Protein AF-A0A9D1B4N0-F1 (afdb_monomer)

Foldseek 3Di:
DVVVVVVVVVVVVVVVVPPPDPPDPPPPPPPPPDDPPPDDDDDDPVVVVVDDDDDDDDPDDDPDDDDDDDDDDDDDDDDDDPDDDDPDPPPPPDPPPDDDDDDDDPDPVVVVVVCVVCVVVVDDDDDDDDPDDDPPDDDDDDPDDDPVVVVVVVVVCVVVVNDPDDDDD

pLDDT: mean 75.51, std 19.9, range [32.5, 97.62]

Secondary structure (DSSP, 8-state):
-HHHHHHHHHHHHHHHHHS------------PPPPPTTS-----HHHHTT-----------------PPP-----------------------------------SSHHHHHHHHHHHHHTT---------PPP------PPPP--HHHHHHHHHHHHHTT--------

Mean predicted aligned error: 21.03 Å

Sequence (169 aa):
MRYLIYLLIIANLVFFAWYPRPLERDDDRRALPPLPPNVDTLVLLSERDGQTPAGGTPATVDATAAGAPAPASVAPEPAQQTEPTAPEPAVEARPLGVCQSVGPFREPALADQIGRLLRDAGYQPQRREARAREQTGYWVYLPPMPRRRAREIVADLDAHGMKDYYIGK

Radius of gyration: 33.07 Å; Cα contacts (8 Å, |Δi|>4): 19; chains: 1; bounding box: 57×86×79 Å

Structure (mmCIF, N/CA/C/O backbone):
data_AF-A0A9D1B4N0-F1
#
_entry.id   AF-A0A9D1B4N0-F1
#
loop_
_atom_site.group_PDB
_atom_site.id
_atom_site.type_symbol
_atom_site.label_atom_id
_atom_site.label_alt_id
_atom_site.label_comp_id
_atom_site.label_asym_id
_atom_site.label_entity_id
_atom_site.label_seq_id
_atom_site.pdbx_PDB_ins_code
_atom_site.Cartn_x
_atom_site.Cartn_y
_atom_site.Cartn_z
_atom_site.occupancy
_atom_site.B_iso_or_equiv
_atom_site.auth_seq_id
_atom_site.auth_comp_id
_atom_site.auth_asym_id
_atom_site.auth_atom_id
_atom_site.pdbx_PDB_model_num
ATOM 1 N N . MET A 1 1 ? -19.052 41.304 -4.157 1.00 72.31 1 MET A N 1
ATOM 2 C CA . MET A 1 1 ? -19.254 40.173 -3.218 1.00 72.31 1 MET A CA 1
ATOM 3 C C . MET A 1 1 ? -19.962 38.977 -3.850 1.00 72.31 1 MET A C 1
ATOM 5 O O . MET A 1 1 ? -19.355 37.921 -3.904 1.00 72.31 1 MET A O 1
ATOM 9 N N . ARG A 1 2 ? -21.184 39.114 -4.392 1.00 86.62 2 ARG A N 1
ATOM 10 C CA . ARG A 1 2 ? -21.951 37.982 -4.968 1.00 86.62 2 ARG A CA 1
ATOM 11 C C . ARG A 1 2 ? -21.228 37.245 -6.109 1.00 86.62 2 ARG A C 1
ATOM 13 O O . ARG A 1 2 ? -21.145 36.027 -6.089 1.00 86.62 2 ARG A O 1
ATOM 20 N N . TYR A 1 3 ? -20.627 37.981 -7.046 1.00 95.00 3 TYR A N 1
ATOM 21 C CA . TYR A 1 3 ? -19.877 37.388 -8.166 1.00 95.00 3 TYR A CA 1
ATOM 22 C C . TYR A 1 3 ? -18.609 36.642 -7.740 1.00 95.00 3 TYR A C 1
ATOM 24 O O . TYR A 1 3 ? -18.255 35.645 -8.356 1.00 95.00 3 TYR A O 1
ATOM 32 N N . LEU A 1 4 ? -17.961 37.086 -6.660 1.00 95.81 4 LEU A N 1
ATOM 33 C CA . LEU A 1 4 ? -16.771 36.427 -6.119 1.00 95.81 4 LEU A CA 1
ATOM 34 C C . LEU A 1 4 ? -17.147 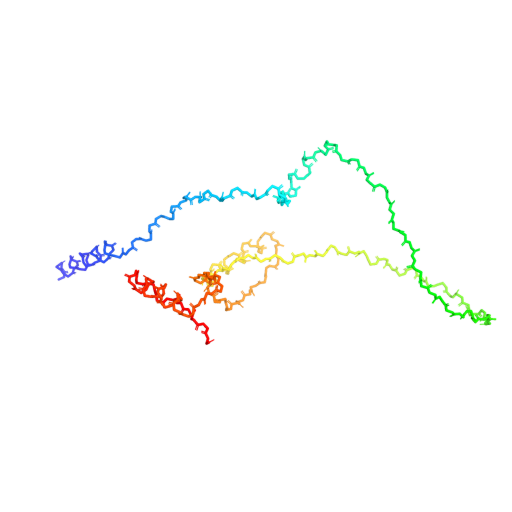35.060 -5.529 1.00 95.81 4 LEU A C 1
ATOM 36 O O . LEU A 1 4 ? -16.461 34.077 -5.776 1.00 95.81 4 LEU A O 1
ATOM 40 N N . ILE A 1 5 ? -18.293 34.983 -4.842 1.00 95.44 5 ILE A N 1
ATOM 41 C CA . ILE A 1 5 ? -18.843 33.724 -4.322 1.00 95.44 5 ILE A CA 1
ATOM 42 C C . ILE A 1 5 ? -19.149 32.753 -5.471 1.00 95.44 5 ILE A C 1
ATOM 44 O O . ILE A 1 5 ? -18.724 31.603 -5.418 1.00 95.44 5 ILE A O 1
ATOM 48 N N . TYR A 1 6 ? -19.822 33.208 -6.534 1.00 96.75 6 TYR A N 1
ATOM 49 C CA . TYR A 1 6 ? -20.119 32.350 -7.689 1.00 96.75 6 TYR A CA 1
ATOM 50 C C . TYR A 1 6 ? -18.858 31.859 -8.403 1.00 96.75 6 TYR A C 1
ATOM 52 O O . TYR A 1 6 ? -18.777 30.682 -8.748 1.00 96.75 6 TYR A O 1
ATOM 60 N N . LEU A 1 7 ? -17.858 32.727 -8.573 1.00 97.12 7 LEU A N 1
ATOM 61 C CA . LEU A 1 7 ? -16.571 32.349 -9.155 1.00 97.12 7 LEU A CA 1
ATOM 62 C C . LEU A 1 7 ? -15.895 31.259 -8.317 1.00 97.12 7 LEU A C 1
ATOM 64 O O . LEU A 1 7 ? -15.437 30.259 -8.864 1.00 97.12 7 LEU A O 1
ATOM 68 N N . LEU A 1 8 ? -15.887 31.415 -6.993 1.00 96.12 8 LEU A N 1
ATOM 69 C CA . LEU A 1 8 ? -15.256 30.465 -6.081 1.00 96.12 8 LEU A CA 1
ATOM 70 C C . LEU A 1 8 ? -15.980 29.108 -6.076 1.00 96.12 8 LEU A C 1
ATOM 72 O O . LEU A 1 8 ? -15.322 28.068 -6.065 1.00 96.12 8 LEU A O 1
ATOM 76 N N . ILE A 1 9 ? -17.314 29.105 -6.166 1.00 96.69 9 ILE A 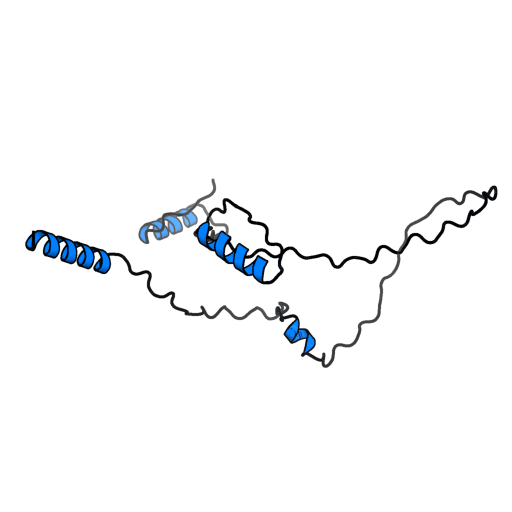N 1
ATOM 77 C CA . ILE A 1 9 ? -18.114 27.879 -6.309 1.00 96.69 9 ILE A CA 1
ATOM 78 C C . ILE A 1 9 ? -17.777 27.165 -7.622 1.00 96.69 9 ILE A C 1
ATOM 80 O O . ILE A 1 9 ? -17.461 25.979 -7.603 1.00 96.69 9 ILE A O 1
ATOM 84 N N . ILE A 1 10 ? -17.792 27.876 -8.754 1.00 97.25 10 ILE A N 1
ATOM 85 C CA . ILE A 1 10 ? -17.499 27.283 -10.068 1.00 97.25 10 ILE A CA 1
ATOM 86 C C . ILE A 1 10 ? -16.072 26.729 -10.104 1.00 97.25 10 ILE A C 1
ATOM 88 O O . ILE A 1 10 ? -15.869 25.607 -10.560 1.00 97.25 10 ILE A O 1
ATOM 92 N N . ALA A 1 11 ? -15.094 27.467 -9.573 1.00 96.62 11 ALA A N 1
ATOM 93 C CA . ALA A 1 11 ? -13.706 27.018 -9.512 1.00 96.62 11 ALA A CA 1
ATOM 94 C C . ALA A 1 11 ? -13.551 25.713 -8.713 1.00 96.62 11 ALA A C 1
ATOM 96 O O . ALA A 1 11 ? -12.847 24.806 -9.152 1.00 96.62 11 ALA A O 1
ATOM 97 N N . ASN A 1 12 ? -14.250 25.581 -7.582 1.00 95.38 12 ASN A N 1
ATOM 98 C CA . ASN A 1 12 ? -14.251 24.341 -6.805 1.00 95.38 12 ASN A CA 1
ATOM 99 C C . ASN A 1 12 ? -14.927 23.195 -7.564 1.00 95.38 12 ASN A C 1
ATOM 101 O O . ASN A 1 12 ? -14.391 22.093 -7.595 1.00 95.38 12 ASN A O 1
ATOM 105 N N . LEU A 1 13 ? -16.066 23.437 -8.216 1.00 95.44 13 LEU A N 1
ATOM 106 C CA . LEU A 1 13 ? -16.758 22.402 -8.991 1.00 95.44 13 LEU A CA 1
ATOM 107 C C . LEU A 1 13 ? -15.907 21.891 -10.155 1.00 95.44 13 LEU A C 1
ATOM 109 O O . LEU A 1 13 ? -15.819 20.684 -10.357 1.00 95.44 13 LEU A O 1
ATOM 113 N N . VAL A 1 14 ? -15.239 22.792 -10.879 1.00 95.69 14 VAL A N 1
ATOM 114 C CA . VAL A 1 14 ? -14.293 22.424 -11.940 1.00 95.69 14 VAL A CA 1
ATOM 115 C C . VAL A 1 14 ? -13.123 21.635 -11.359 1.00 95.69 14 VAL A C 1
ATOM 117 O O . VAL A 1 14 ? -12.768 20.597 -11.910 1.00 95.69 14 VAL A O 1
ATOM 120 N N . PHE A 1 15 ? -12.569 22.067 -10.223 1.00 93.88 15 PHE A N 1
ATOM 121 C CA . PHE A 1 15 ? -11.502 21.338 -9.542 1.00 93.88 15 PHE A CA 1
ATOM 122 C C . PHE A 1 15 ? -11.932 19.914 -9.169 1.00 93.88 15 PHE A C 1
ATOM 124 O O . PHE A 1 15 ? -11.237 18.972 -9.516 1.00 93.88 15 PHE A O 1
ATOM 131 N N . PHE A 1 16 ? -13.094 19.729 -8.540 1.00 89.62 16 PHE A N 1
ATOM 132 C CA . PHE A 1 16 ? -13.599 18.407 -8.149 1.00 89.62 16 PHE A CA 1
ATOM 133 C C . PHE A 1 16 ? -14.049 17.534 -9.329 1.00 89.62 16 PHE A C 1
ATOM 135 O O . PHE A 1 16 ? -14.052 16.310 -9.212 1.00 89.62 16 PHE A O 1
ATOM 142 N N . ALA A 1 17 ? -14.454 18.137 -10.449 1.00 87.75 17 ALA A N 1
ATOM 143 C CA . ALA A 1 17 ? -14.776 17.414 -11.677 1.00 87.75 17 ALA A CA 1
ATOM 144 C C . ALA A 1 17 ? -13.515 16.962 -12.431 1.00 87.75 17 ALA A C 1
ATOM 146 O O . ALA A 1 17 ? -13.525 15.903 -13.051 1.00 87.75 17 ALA A O 1
ATOM 147 N N . TRP A 1 18 ? -12.444 17.760 -12.377 1.00 89.44 18 TRP A N 1
ATOM 148 C CA . TRP A 1 18 ? -11.163 17.472 -13.024 1.00 89.44 18 TRP A CA 1
ATOM 149 C C . TRP A 1 18 ? -10.240 16.604 -12.164 1.00 89.44 18 TRP A C 1
ATOM 151 O O . TRP A 1 18 ? -9.400 15.873 -12.689 1.00 89.44 18 TRP A O 1
ATOM 161 N N . TYR A 1 19 ? -10.361 16.692 -10.839 1.00 88.56 19 TYR A N 1
ATOM 162 C CA . TYR A 1 19 ? -9.571 15.880 -9.930 1.00 88.56 19 TYR A CA 1
ATOM 163 C C . TYR A 1 19 ? -9.945 14.412 -10.144 1.00 88.56 19 TYR A C 1
ATOM 165 O O . TYR A 1 19 ? -11.136 14.088 -10.097 1.00 88.56 19 TYR A O 1
ATOM 173 N N . PRO A 1 20 ? -8.966 13.523 -10.393 1.00 75.62 20 PRO A N 1
ATOM 174 C CA . PRO A 1 20 ? -9.249 12.114 -10.587 1.00 75.62 20 PRO A CA 1
ATOM 175 C C . PRO A 1 20 ? -9.957 11.618 -9.333 1.00 75.62 20 PRO A C 1
ATOM 177 O O . PRO A 1 20 ? -9.367 11.549 -8.253 1.00 75.62 20 PRO A O 1
ATOM 180 N N . ARG A 1 21 ? -11.251 11.311 -9.459 1.00 77.25 21 ARG A N 1
ATOM 181 C CA . ARG A 1 21 ? -11.936 10.577 -8.406 1.00 77.25 21 ARG A CA 1
ATOM 182 C C . ARG A 1 21 ? -11.189 9.255 -8.305 1.00 77.25 21 ARG A C 1
ATOM 184 O O . ARG A 1 21 ? -11.019 8.620 -9.349 1.00 77.25 21 ARG A O 1
ATOM 191 N N . PRO A 1 22 ? -10.680 8.864 -7.126 1.00 66.56 22 PRO A N 1
ATOM 192 C CA . PRO A 1 22 ? -10.220 7.503 -6.955 1.00 66.56 22 PRO A CA 1
ATOM 193 C C . PRO A 1 22 ? -11.432 6.638 -7.279 1.00 66.56 22 PRO A C 1
ATOM 195 O O . PRO A 1 22 ? -12.399 6.628 -6.521 1.00 66.56 22 PRO A O 1
ATOM 198 N N . LEU A 1 23 ? -11.412 6.052 -8.477 1.00 60.12 23 LEU A N 1
ATOM 199 C CA . LEU A 1 23 ? -12.386 5.079 -8.929 1.00 60.12 23 LEU A CA 1
ATOM 200 C C . LEU A 1 23 ? -12.521 4.085 -7.782 1.00 60.12 23 LEU A C 1
ATOM 202 O O . LEU A 1 23 ? -11.491 3.663 -7.233 1.00 60.12 23 LEU A O 1
ATOM 206 N N . GLU A 1 24 ? -13.761 3.799 -7.370 1.00 60.12 24 GLU A N 1
ATOM 207 C CA . GLU A 1 24 ? -14.075 2.621 -6.574 1.00 60.12 24 GLU A CA 1
ATOM 208 C C . GLU A 1 24 ? -13.085 1.522 -6.962 1.00 60.12 24 GLU A C 1
ATOM 210 O O . GLU A 1 24 ? -12.916 1.232 -8.148 1.00 60.12 24 GLU A O 1
ATOM 215 N N . ARG A 1 25 ? -12.344 0.988 -5.979 1.00 59.34 25 ARG A N 1
ATOM 216 C CA . ARG A 1 25 ? -11.557 -0.220 -6.220 1.00 59.34 25 ARG A CA 1
ATOM 217 C C . ARG A 1 25 ? -12.548 -1.198 -6.819 1.00 59.34 25 ARG A C 1
ATOM 219 O O . ARG A 1 25 ? -13.469 -1.592 -6.107 1.00 59.34 25 ARG A O 1
ATOM 226 N N . ASP A 1 26 ? -12.376 -1.536 -8.091 1.00 53.44 26 ASP A N 1
ATOM 227 C CA . ASP A 1 26 ? -13.032 -2.700 -8.643 1.00 53.44 26 ASP A CA 1
ATOM 228 C C . ASP A 1 26 ? -12.633 -3.835 -7.707 1.00 53.44 26 ASP A C 1
ATOM 230 O O . ASP A 1 26 ? -11.487 -4.289 -7.682 1.00 53.44 26 ASP A O 1
ATOM 234 N N . ASP A 1 27 ? -13.596 -4.265 -6.896 1.00 52.03 27 ASP A N 1
ATOM 235 C CA . ASP A 1 27 ? -13.583 -5.512 -6.142 1.00 52.03 27 ASP A CA 1
ATOM 236 C C . ASP A 1 27 ? -13.743 -6.685 -7.129 1.00 52.03 27 ASP A C 1
ATOM 238 O O . ASP A 1 27 ? -14.330 -7.726 -6.828 1.00 52.03 27 ASP A O 1
ATOM 242 N N . ASP A 1 28 ? -13.163 -6.534 -8.323 1.00 51.34 28 ASP A N 1
ATOM 243 C CA . ASP A 1 28 ? -12.619 -7.611 -9.108 1.00 51.34 28 ASP A CA 1
ATOM 244 C C . ASP A 1 28 ? -11.555 -8.249 -8.226 1.00 51.34 28 ASP A C 1
ATOM 246 O O . ASP A 1 28 ? -10.349 -7.995 -8.313 1.00 51.34 28 ASP A O 1
ATOM 250 N N . ARG A 1 29 ? -12.039 -9.114 -7.333 1.00 51.97 29 ARG A N 1
ATOM 251 C CA . ARG A 1 29 ? -11.339 -10.293 -6.866 1.00 51.97 29 ARG A CA 1
ATOM 252 C C . ARG A 1 29 ? -10.774 -10.939 -8.117 1.00 51.97 29 ARG A C 1
ATOM 254 O O . ARG A 1 29 ? -11.437 -11.766 -8.740 1.00 51.97 29 ARG A O 1
ATOM 261 N N . ARG A 1 30 ? -9.572 -10.510 -8.516 1.00 55.72 30 ARG A N 1
ATOM 262 C CA . ARG A 1 30 ? -8.777 -11.151 -9.554 1.00 55.72 30 ARG A CA 1
ATOM 263 C C . ARG A 1 30 ? -8.881 -12.623 -9.242 1.00 55.72 30 ARG A C 1
ATOM 265 O O . ARG A 1 30 ? -8.466 -13.033 -8.157 1.00 55.72 30 ARG A O 1
ATOM 272 N N . ALA A 1 31 ? -9.511 -13.371 -10.140 1.00 61.84 31 ALA A N 1
ATOM 273 C CA . ALA A 1 31 ? -9.559 -14.810 -10.036 1.00 61.84 31 ALA A CA 1
ATOM 274 C C . ALA A 1 31 ? -8.101 -15.255 -9.949 1.00 61.84 31 ALA A C 1
ATOM 276 O O . ALA A 1 31 ? -7.348 -15.143 -10.919 1.00 61.84 31 ALA A O 1
ATOM 277 N N . LEU A 1 32 ? -7.670 -15.609 -8.738 1.00 67.25 32 LEU A N 1
ATOM 278 C CA . LEU A 1 32 ? -6.319 -16.081 -8.530 1.00 67.25 32 LEU A CA 1
ATOM 279 C C . LEU A 1 32 ? -6.183 -17.348 -9.377 1.00 67.25 32 LEU A C 1
ATOM 281 O O . LEU A 1 32 ? -7.122 -18.152 -9.411 1.00 67.25 32 LEU A O 1
ATOM 285 N N . PRO A 1 33 ? -5.063 -17.523 -10.095 1.00 71.25 33 PRO A N 1
ATOM 286 C CA . PRO A 1 33 ? -4.826 -18.767 -10.804 1.00 71.25 33 PRO A CA 1
ATOM 287 C C . PRO A 1 33 ? -4.979 -19.940 -9.820 1.00 71.25 33 PRO A C 1
ATOM 289 O O . PRO A 1 33 ? -4.598 -19.802 -8.652 1.00 71.25 33 PRO A O 1
ATOM 292 N N . PRO A 1 34 ? -5.563 -21.070 -10.256 1.00 73.00 34 PRO A N 1
ATOM 293 C CA . PRO A 1 34 ? -5.764 -22.215 -9.380 1.00 73.00 34 PRO A CA 1
ATOM 294 C C . PRO A 1 34 ? -4.423 -22.661 -8.795 1.00 73.00 34 PRO A C 1
ATOM 296 O O . PRO A 1 34 ? -3.408 -22.692 -9.499 1.00 73.00 34 PRO A O 1
ATOM 299 N N . LEU A 1 35 ? -4.419 -22.979 -7.498 1.00 75.88 35 LEU A N 1
ATOM 300 C CA . LEU A 1 35 ? -3.214 -23.443 -6.822 1.00 75.88 35 LEU A CA 1
ATOM 301 C C . LEU A 1 35 ? -2.730 -24.749 -7.485 1.00 75.88 35 LEU A C 1
ATOM 303 O O . LEU A 1 35 ? -3.554 -25.587 -7.862 1.00 75.88 35 LEU A O 1
ATOM 307 N N . PRO A 1 36 ? -1.409 -24.938 -7.648 1.00 79.19 36 PRO A N 1
ATOM 308 C CA . PRO A 1 36 ? -0.860 -26.185 -8.164 1.00 79.19 36 PRO A CA 1
ATOM 309 C C . PRO A 1 36 ? -1.261 -27.373 -7.267 1.00 79.19 36 PRO A C 1
ATOM 311 O O . PRO A 1 36 ? -1.443 -27.203 -6.066 1.00 79.19 36 PRO A O 1
ATOM 314 N N . PRO A 1 37 ? -1.367 -28.597 -7.807 1.00 75.62 37 PRO A N 1
ATOM 315 C CA . PRO A 1 37 ? -1.976 -29.736 -7.107 1.00 75.62 37 PRO A CA 1
ATOM 316 C C . PRO A 1 37 ? -1.211 -30.246 -5.870 1.00 75.62 37 PRO A C 1
ATOM 318 O O . PRO A 1 37 ? -1.727 -31.102 -5.162 1.00 75.62 37 PRO A O 1
ATOM 321 N N . ASN A 1 38 ? -0.004 -29.738 -5.599 1.00 78.69 38 ASN A N 1
ATOM 322 C CA . ASN A 1 38 ? 0.908 -30.260 -4.573 1.00 78.69 38 ASN A CA 1
ATOM 323 C C . ASN A 1 38 ? 1.253 -29.228 -3.482 1.00 78.69 38 ASN A C 1
ATOM 325 O O . ASN A 1 38 ? 2.356 -29.267 -2.940 1.00 78.69 38 ASN A O 1
ATOM 329 N N . VAL A 1 39 ? 0.373 -28.264 -3.206 1.00 78.94 39 VAL A N 1
ATOM 330 C CA . VAL A 1 39 ? 0.553 -27.328 -2.083 1.00 78.94 39 VAL A CA 1
ATOM 331 C C . VAL A 1 39 ? -0.524 -27.541 -1.031 1.00 78.94 39 VAL A C 1
ATOM 333 O O . VAL A 1 39 ? -1.709 -27.615 -1.354 1.00 78.94 39 VAL A O 1
ATOM 336 N N . ASP A 1 40 ? -0.101 -27.619 0.229 1.00 79.75 40 ASP A N 1
ATOM 337 C CA . ASP A 1 40 ? -1.009 -27.716 1.366 1.00 79.75 40 ASP A CA 1
ATOM 338 C C . ASP A 1 40 ? -1.885 -26.461 1.440 1.00 79.75 40 ASP A C 1
ATOM 340 O O . ASP A 1 40 ? -1.398 -25.326 1.486 1.00 79.75 40 ASP A O 1
ATOM 344 N N . THR A 1 41 ? -3.202 -26.657 1.440 1.00 77.12 41 THR A N 1
ATOM 345 C CA . THR A 1 41 ? -4.156 -25.559 1.582 1.00 77.12 41 THR A CA 1
ATOM 346 C C . THR A 1 41 ? -4.126 -25.030 3.007 1.00 77.12 41 THR A C 1
ATOM 348 O O . THR A 1 41 ? -4.299 -25.781 3.969 1.00 77.12 41 THR A O 1
ATOM 351 N N . LEU A 1 42 ? -3.953 -23.718 3.143 1.00 78.00 42 LEU A N 1
ATOM 352 C CA . LEU A 1 42 ? -4.092 -23.037 4.422 1.00 78.00 42 LEU A CA 1
ATOM 353 C C . LEU A 1 42 ? -5.563 -23.097 4.852 1.00 78.00 42 LEU A C 1
ATOM 355 O O . LEU A 1 42 ? -6.399 -22.390 4.298 1.00 78.00 42 LEU A O 1
ATOM 359 N N . VAL A 1 43 ? -5.860 -23.949 5.829 1.00 82.44 43 VAL A N 1
ATOM 360 C CA . VAL A 1 43 ? -7.158 -24.007 6.513 1.00 82.44 43 VAL A CA 1
ATOM 361 C C . VAL A 1 43 ? -7.108 -23.192 7.796 1.00 82.44 43 VAL A C 1
ATOM 363 O O . VAL A 1 43 ? -6.081 -23.152 8.486 1.00 82.44 43 VAL A O 1
ATOM 366 N N . LEU A 1 44 ? -8.220 -22.542 8.133 1.00 82.69 44 LEU A N 1
ATOM 367 C CA . LEU A 1 44 ? -8.341 -21.840 9.405 1.00 82.69 44 LEU A CA 1
ATOM 368 C C . LEU A 1 44 ? -8.333 -22.850 10.558 1.00 82.69 44 LEU A C 1
ATOM 370 O O . LEU A 1 44 ? -8.778 -23.990 10.421 1.00 82.69 44 LEU A O 1
ATOM 374 N N . LEU A 1 45 ? -7.855 -22.428 11.729 1.00 75.25 45 LEU A N 1
ATOM 375 C CA . LEU A 1 45 ? -7.843 -23.293 12.913 1.00 75.25 45 LEU A CA 1
ATOM 376 C C . LEU A 1 45 ? -9.265 -23.766 13.272 1.00 75.25 45 LEU A C 1
ATOM 378 O O . LEU A 1 45 ? -9.467 -24.943 13.540 1.00 75.25 45 LEU A O 1
ATOM 382 N N . SER A 1 46 ? -10.261 -22.886 13.128 1.00 78.12 46 SER A N 1
ATOM 383 C CA . SER A 1 46 ? -11.681 -23.209 13.316 1.00 78.12 46 SER A CA 1
ATOM 384 C C . SER A 1 46 ? -12.234 -24.228 12.313 1.00 78.12 46 SER A C 1
ATOM 386 O O . SER A 1 46 ? -13.201 -24.917 12.614 1.00 78.12 46 SER A O 1
ATOM 388 N N . GLU A 1 47 ? -11.652 -24.323 11.116 1.00 79.25 47 GLU A N 1
ATOM 389 C CA . GLU A 1 47 ? -12.043 -25.312 10.102 1.00 79.25 47 GLU A CA 1
ATOM 390 C C . GLU A 1 47 ? -11.387 -26.668 10.382 1.00 79.25 47 GLU A C 1
ATOM 392 O O . GLU A 1 47 ? -12.010 -27.708 10.179 1.00 79.25 47 GLU A O 1
ATOM 397 N N . ARG A 1 48 ? -10.162 -26.668 10.926 1.00 75.12 48 ARG A N 1
ATOM 398 C CA . ARG A 1 48 ? -9.481 -27.885 11.392 1.00 75.12 48 ARG A CA 1
ATOM 399 C C . ARG A 1 48 ? -10.257 -28.571 12.512 1.00 75.12 48 ARG A C 1
ATOM 401 O O . ARG A 1 48 ? -10.381 -29.790 12.491 1.00 75.12 48 ARG A O 1
ATOM 408 N N . ASP A 1 49 ? -10.799 -27.795 13.444 1.00 73.38 49 ASP A N 1
ATOM 409 C CA . ASP A 1 49 ? -11.542 -28.331 14.589 1.00 73.38 49 ASP A CA 1
ATOM 410 C C . ASP A 1 49 ? -12.896 -28.951 14.177 1.00 73.38 49 ASP A C 1
ATOM 412 O O . ASP A 1 49 ? -13.440 -29.788 14.895 1.00 73.38 49 ASP A O 1
ATOM 416 N N . GLY A 1 50 ? -13.423 -28.585 12.999 1.00 63.91 50 GLY A N 1
ATOM 417 C CA . GLY A 1 50 ? -14.629 -29.173 12.399 1.00 63.91 50 GLY A CA 1
ATOM 418 C C . GLY A 1 50 ? -14.364 -30.341 11.439 1.00 63.91 50 GLY A C 1
ATOM 419 O O . GLY A 1 50 ? -15.285 -31.100 11.126 1.00 63.91 50 GLY A O 1
ATOM 420 N N . GLN A 1 51 ? -13.121 -30.523 10.984 1.00 61.94 51 GLN A N 1
ATOM 421 C CA . GLN A 1 51 ? -12.749 -31.568 10.035 1.00 61.94 51 GLN A CA 1
ATOM 422 C C . GLN A 1 51 ? -12.315 -32.832 10.792 1.00 61.94 51 GLN A C 1
ATOM 424 O O . GLN A 1 51 ? -11.143 -33.028 11.109 1.00 61.94 51 GLN A O 1
ATOM 429 N N . THR A 1 52 ? -13.263 -33.733 11.065 1.00 51.84 52 THR A N 1
ATOM 430 C CA . THR A 1 52 ? -12.912 -35.098 11.492 1.00 51.84 52 THR A CA 1
ATOM 431 C C . THR A 1 52 ? -12.133 -35.774 10.352 1.00 51.84 52 THR A C 1
ATOM 433 O O . THR A 1 52 ? -12.673 -35.873 9.246 1.00 51.84 52 THR A O 1
ATOM 436 N N . PRO A 1 53 ? -10.884 -36.237 10.554 1.00 51.50 53 PRO A N 1
ATOM 437 C CA . PRO A 1 53 ? -10.109 -36.850 9.485 1.00 51.50 53 PRO A CA 1
ATOM 438 C C . PRO A 1 53 ? -10.703 -38.216 9.129 1.00 51.50 53 PRO A C 1
ATOM 440 O O . PRO A 1 53 ? -10.576 -39.183 9.880 1.00 51.50 53 PRO A O 1
ATOM 443 N N . ALA A 1 54 ? -11.336 -38.314 7.962 1.00 49.62 54 ALA A N 1
ATOM 444 C CA . ALA A 1 54 ? -11.584 -39.600 7.332 1.00 49.62 54 ALA A CA 1
ATOM 445 C C . ALA A 1 54 ? -10.293 -40.060 6.640 1.00 49.62 54 ALA A C 1
ATOM 447 O O . ALA A 1 54 ? -9.951 -39.581 5.564 1.00 49.62 54 ALA A O 1
ATOM 448 N N . GLY A 1 55 ? -9.600 -41.007 7.273 1.00 47.66 55 GLY A N 1
ATOM 449 C CA . GLY A 1 55 ? -8.709 -41.945 6.589 1.00 47.66 55 GLY A CA 1
ATOM 450 C C . GLY A 1 55 ? -7.321 -41.424 6.220 1.00 47.66 55 GLY A C 1
ATOM 451 O O . GLY A 1 55 ? -7.052 -41.100 5.070 1.00 47.66 55 GLY A O 1
ATOM 452 N N . GLY A 1 56 ? -6.401 -41.481 7.179 1.00 40.91 56 GLY A N 1
ATOM 453 C CA . GLY A 1 56 ? -4.963 -41.464 6.925 1.00 40.91 56 GLY A CA 1
ATOM 454 C C . GLY A 1 56 ? -4.264 -42.287 7.997 1.00 40.91 56 GLY A C 1
ATOM 455 O O . GLY A 1 56 ? -4.103 -41.828 9.123 1.00 40.91 56 GLY A O 1
ATOM 456 N N . THR A 1 57 ? -3.943 -43.535 7.669 1.00 44.75 57 THR A N 1
ATOM 457 C CA . THR A 1 57 ? -3.292 -44.523 8.538 1.00 44.75 57 THR A CA 1
ATOM 458 C C . THR A 1 57 ? -2.046 -43.940 9.227 1.00 44.75 57 THR A C 1
ATOM 460 O O . THR A 1 57 ? -1.242 -43.298 8.548 1.00 44.75 57 THR A O 1
ATOM 463 N N . PRO A 1 58 ? -1.823 -44.176 10.535 1.00 42.31 58 PRO A N 1
ATOM 464 C CA . PRO A 1 58 ? -0.593 -43.762 11.198 1.00 42.31 58 PRO A CA 1
ATOM 465 C C . PRO A 1 58 ? 0.577 -44.581 10.645 1.00 42.31 58 PRO A C 1
ATOM 467 O O . PRO A 1 58 ? 0.628 -45.797 10.827 1.00 42.31 58 PRO A O 1
ATOM 470 N N . ALA A 1 59 ? 1.527 -43.926 9.980 1.00 41.31 59 ALA A N 1
ATOM 471 C CA . ALA A 1 59 ? 2.826 -44.523 9.706 1.00 41.31 59 ALA A CA 1
ATOM 472 C C . ALA A 1 59 ? 3.620 -44.569 11.022 1.00 41.31 59 ALA A C 1
ATOM 474 O O . ALA A 1 59 ? 4.120 -43.561 11.520 1.00 41.31 59 ALA A O 1
ATOM 475 N N . THR A 1 60 ? 3.655 -45.755 11.618 1.00 37.72 60 THR A N 1
ATOM 476 C CA . THR A 1 60 ? 4.443 -46.112 12.795 1.00 37.72 60 THR A CA 1
ATOM 477 C C . THR A 1 60 ? 5.919 -46.262 12.398 1.00 37.72 60 THR A C 1
ATOM 479 O O . THR A 1 60 ? 6.231 -47.077 11.541 1.00 37.72 60 THR A O 1
ATOM 482 N N . VAL A 1 61 ? 6.756 -45.420 13.024 1.00 44.75 61 VAL A N 1
ATOM 483 C CA . VAL A 1 61 ? 8.221 -45.443 13.270 1.00 44.75 61 VAL A CA 1
ATOM 484 C C . VAL A 1 61 ? 9.190 -46.087 12.270 1.00 44.75 61 VAL A C 1
ATOM 486 O O . VAL A 1 61 ? 9.121 -47.273 12.002 1.00 44.75 61 VAL A O 1
ATOM 489 N N . ASP A 1 62 ? 10.247 -45.330 11.945 1.00 32.50 62 ASP A N 1
ATOM 490 C CA . ASP A 1 62 ? 11.628 -45.814 12.103 1.00 32.50 62 ASP A CA 1
AT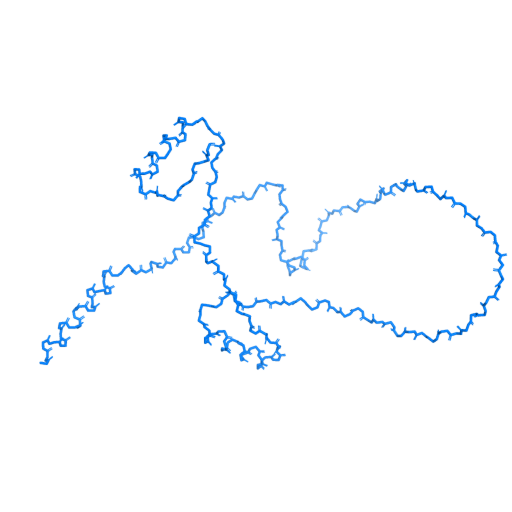OM 491 C C . ASP A 1 62 ? 12.591 -44.628 12.298 1.00 32.50 62 ASP A C 1
ATOM 493 O O . ASP A 1 62 ? 13.207 -44.107 11.370 1.00 32.50 62 ASP A O 1
ATOM 497 N N . ALA A 1 63 ? 12.712 -44.166 13.546 1.00 37.81 63 ALA A N 1
ATOM 498 C CA . ALA A 1 63 ? 13.852 -43.358 13.968 1.00 37.81 63 ALA A CA 1
ATOM 499 C C . ALA A 1 63 ? 14.950 -44.319 14.438 1.00 37.81 63 ALA A C 1
ATOM 501 O O . ALA A 1 63 ? 15.067 -44.632 15.623 1.00 37.81 63 ALA A O 1
ATOM 502 N N . THR A 1 64 ? 15.734 -44.828 13.488 1.00 34.47 64 THR A N 1
ATOM 503 C CA . THR A 1 64 ? 16.956 -45.573 13.784 1.00 34.47 64 THR A CA 1
ATOM 504 C C . THR A 1 64 ? 17.946 -44.647 14.487 1.00 34.47 64 THR A C 1
ATOM 506 O O . THR A 1 64 ? 18.542 -43.754 13.888 1.00 34.47 64 THR A O 1
ATOM 509 N N . ALA A 1 65 ? 18.114 -44.882 15.785 1.00 39.75 65 ALA A N 1
ATOM 510 C CA . ALA A 1 65 ? 19.212 -44.364 16.575 1.00 39.75 65 ALA A CA 1
ATOM 511 C C . ALA A 1 65 ? 20.532 -45.010 16.114 1.00 39.75 65 ALA A C 1
ATOM 513 O O . ALA A 1 65 ? 20.759 -46.202 16.302 1.00 39.75 65 ALA A O 1
ATOM 514 N N . ALA A 1 66 ? 21.417 -44.199 15.544 1.00 36.97 66 ALA A N 1
ATOM 515 C CA . ALA A 1 66 ? 22.852 -44.443 15.438 1.00 36.97 66 ALA A CA 1
ATOM 516 C C . ALA A 1 66 ? 23.490 -43.108 15.849 1.00 36.97 66 ALA A C 1
ATOM 518 O O . ALA A 1 66 ? 23.263 -42.090 15.212 1.00 36.97 66 ALA A O 1
ATOM 519 N N . GLY A 1 67 ? 24.126 -42.966 17.003 1.00 33.06 67 GLY A N 1
ATOM 520 C CA . GLY A 1 67 ? 25.266 -43.742 17.461 1.00 33.06 67 GLY A CA 1
ATOM 521 C C . GLY A 1 67 ? 26.317 -42.718 17.884 1.00 33.06 67 GLY A C 1
ATOM 522 O O . GLY A 1 67 ? 27.220 -42.401 17.120 1.00 33.06 67 GLY A O 1
ATOM 523 N N . ALA A 1 68 ? 26.146 -42.137 19.072 1.00 42.84 68 ALA A N 1
ATOM 524 C CA . ALA A 1 68 ? 27.182 -41.337 19.714 1.00 42.84 68 ALA A CA 1
ATOM 525 C C . ALA A 1 68 ? 28.092 -42.288 20.506 1.00 42.84 68 ALA A C 1
ATOM 527 O O . ALA A 1 68 ? 27.582 -43.010 21.367 1.00 42.84 68 ALA A O 1
ATOM 528 N N . PRO A 1 69 ? 29.412 -42.328 20.259 1.00 44.50 69 PRO A N 1
ATOM 529 C CA . PRO A 1 69 ? 30.311 -43.045 21.142 1.00 44.50 69 PRO A CA 1
ATOM 530 C C . PRO A 1 69 ? 30.617 -42.177 22.367 1.00 44.50 69 PRO A C 1
ATOM 532 O O . PRO A 1 69 ? 31.163 -41.079 22.262 1.00 44.50 69 PRO A O 1
ATOM 535 N N . ALA A 1 70 ? 30.273 -42.703 23.540 1.00 42.88 70 ALA A N 1
ATOM 536 C CA . ALA A 1 70 ? 30.861 -42.285 24.804 1.00 42.88 70 ALA A CA 1
ATOM 537 C C . ALA A 1 70 ? 32.354 -42.649 24.834 1.00 42.88 70 ALA A C 1
ATOM 539 O O . ALA A 1 70 ? 32.760 -43.651 24.234 1.00 42.88 70 ALA A O 1
ATOM 540 N N . PRO A 1 71 ? 33.148 -41.934 25.643 1.00 46.69 71 PRO A N 1
ATOM 541 C CA . PRO A 1 71 ? 34.019 -42.704 26.513 1.00 46.69 71 PRO A CA 1
ATOM 542 C C . PRO A 1 71 ? 34.041 -42.221 27.966 1.00 46.69 71 PRO A C 1
ATOM 544 O O . PRO A 1 71 ? 33.909 -41.042 28.277 1.00 46.69 71 PRO A O 1
ATOM 547 N N . ALA A 1 72 ? 34.342 -43.213 28.803 1.00 42.84 72 ALA A N 1
ATOM 548 C CA . ALA A 1 72 ? 35.034 -43.129 30.084 1.00 42.84 72 ALA A CA 1
ATOM 549 C C . ALA A 1 72 ? 34.223 -42.710 31.322 1.00 42.84 72 ALA A C 1
ATOM 551 O O . ALA A 1 72 ? 34.291 -41.598 31.832 1.00 42.84 72 ALA A O 1
ATOM 552 N N . SER A 1 73 ? 33.559 -43.735 31.861 1.00 42.69 73 SER A N 1
ATOM 553 C CA . SER A 1 73 ? 33.527 -44.096 33.283 1.00 42.69 73 SER A CA 1
ATOM 554 C C . SER A 1 73 ? 34.708 -43.553 34.104 1.00 42.69 73 SER A C 1
ATOM 556 O O . SER A 1 73 ? 35.854 -43.943 33.876 1.00 42.69 73 SER A O 1
ATOM 558 N N . VAL A 1 74 ? 34.400 -42.773 35.141 1.00 47.44 74 VAL A N 1
ATOM 559 C CA . VAL A 1 74 ? 35.246 -42.604 36.330 1.00 47.44 74 VAL A CA 1
ATOM 560 C C . VAL A 1 74 ? 34.467 -43.174 37.518 1.00 47.44 74 VAL A C 1
ATOM 562 O O . VAL A 1 74 ? 33.287 -42.879 37.697 1.00 47.44 74 VAL A O 1
ATOM 565 N N . ALA A 1 75 ? 35.123 -44.065 38.259 1.00 46.78 75 ALA A N 1
ATOM 566 C CA . ALA A 1 75 ? 34.603 -44.782 39.419 1.00 46.78 75 ALA A CA 1
ATOM 567 C C . ALA A 1 75 ? 34.428 -43.855 40.653 1.00 46.78 75 ALA A C 1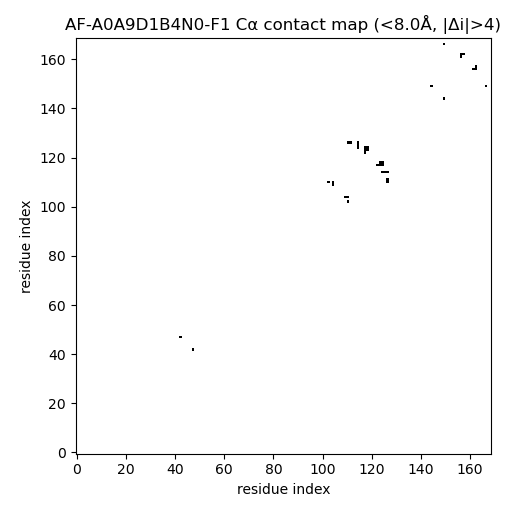
ATOM 569 O O . ALA A 1 75 ? 34.991 -42.760 40.667 1.00 46.78 75 ALA A O 1
ATOM 570 N N . PRO A 1 76 ? 33.641 -44.264 41.669 1.00 50.44 76 PRO A N 1
ATOM 571 C CA . PRO A 1 76 ? 32.953 -43.360 42.594 1.00 50.44 76 PRO A CA 1
ATOM 572 C C . PRO A 1 76 ? 33.677 -43.144 43.936 1.00 50.44 76 PRO A C 1
ATOM 574 O O . PRO A 1 76 ? 34.217 -44.088 44.504 1.00 50.44 76 PRO A O 1
ATOM 577 N N . GLU A 1 77 ? 33.582 -41.933 44.496 1.00 43.09 77 GLU A N 1
ATOM 578 C CA . GLU A 1 77 ? 33.877 -41.618 45.907 1.00 43.09 77 GLU A CA 1
ATOM 579 C C . GLU A 1 77 ? 33.185 -40.290 46.305 1.00 43.09 77 GLU A C 1
ATOM 581 O O . GLU A 1 77 ? 32.945 -39.451 45.438 1.00 43.09 77 GLU A O 1
ATOM 586 N N . PRO A 1 78 ? 32.897 -40.029 47.590 1.00 45.16 78 PRO A N 1
ATOM 587 C CA . PRO A 1 78 ? 31.833 -40.615 48.396 1.00 45.16 78 PRO A CA 1
ATOM 588 C C . PRO A 1 78 ? 30.724 -39.595 48.741 1.00 45.16 78 PRO A C 1
ATOM 590 O O . PRO A 1 78 ? 30.870 -38.385 48.590 1.00 45.16 78 PRO A O 1
ATOM 593 N N . ALA A 1 79 ? 29.606 -40.132 49.234 1.00 50.31 79 ALA A N 1
ATOM 594 C CA . ALA A 1 79 ? 28.379 -39.451 49.638 1.00 50.31 79 ALA A CA 1
ATOM 595 C C . ALA A 1 79 ? 28.570 -38.059 50.276 1.00 50.31 79 ALA A C 1
ATOM 597 O O . ALA A 1 79 ? 29.018 -37.936 51.417 1.00 50.31 79 ALA A O 1
ATOM 598 N N . GLN A 1 80 ? 28.105 -37.027 49.569 1.00 45.97 80 GLN A N 1
ATOM 599 C CA . GLN A 1 80 ? 27.666 -35.782 50.186 1.00 45.97 80 GLN A CA 1
ATOM 600 C C . GLN A 1 80 ? 26.147 -35.812 50.316 1.00 45.97 80 GLN A C 1
ATOM 602 O O . GLN A 1 80 ? 25.414 -36.127 49.383 1.00 45.97 80 GLN A O 1
ATOM 607 N N . GLN A 1 81 ? 25.731 -35.576 51.550 1.00 43.62 81 GLN A N 1
ATOM 608 C CA . GLN A 1 81 ? 24.383 -35.654 52.078 1.00 43.62 81 GLN A CA 1
ATOM 609 C C . GLN A 1 81 ? 23.396 -34.867 51.210 1.00 43.62 81 GLN A C 1
ATOM 611 O O . GLN A 1 81 ? 23.554 -33.667 51.002 1.00 43.62 81 GLN A O 1
ATOM 616 N N . THR A 1 82 ? 22.359 -35.549 50.732 1.00 42.25 82 THR A N 1
ATOM 617 C CA . THR A 1 82 ? 21.188 -34.910 50.138 1.00 42.25 82 THR A CA 1
ATOM 618 C C . THR A 1 82 ? 20.404 -34.234 51.258 1.00 42.25 82 THR A C 1
ATOM 620 O O . THR A 1 82 ? 19.605 -34.861 51.953 1.00 42.25 82 THR A O 1
ATOM 623 N N . GLU A 1 83 ? 20.671 -32.953 51.474 1.00 52.84 83 GLU A N 1
ATOM 624 C CA . GLU A 1 83 ? 19.772 -32.085 52.220 1.00 52.84 83 GLU A CA 1
ATOM 625 C C . GLU A 1 83 ? 18.469 -31.955 51.401 1.00 52.84 83 GLU A C 1
ATOM 627 O O . GLU A 1 83 ? 18.548 -31.772 50.181 1.00 52.84 83 GLU A O 1
ATOM 632 N N . PRO A 1 84 ? 17.267 -32.114 51.987 1.00 47.22 84 PRO A N 1
ATOM 633 C CA . PRO A 1 84 ? 16.025 -32.042 51.226 1.00 47.22 84 PRO A CA 1
ATOM 634 C C . PRO A 1 84 ? 15.819 -30.615 50.711 1.00 47.22 84 PRO A C 1
ATOM 636 O O . PRO A 1 84 ? 15.320 -29.745 51.423 1.00 47.22 84 PRO A O 1
ATOM 639 N N . THR A 1 85 ? 16.201 -30.360 49.459 1.00 51.34 85 THR A N 1
ATOM 640 C CA . THR A 1 85 ? 15.773 -29.166 48.735 1.00 51.34 85 THR A CA 1
ATOM 641 C C . THR A 1 85 ? 14.254 -29.218 48.646 1.00 51.34 85 THR A C 1
ATOM 643 O O . THR A 1 85 ? 13.680 -30.082 47.980 1.00 51.34 85 THR A O 1
ATOM 646 N N . ALA A 1 86 ? 13.609 -28.319 49.392 1.00 63.59 86 ALA A N 1
ATOM 647 C CA . ALA A 1 86 ? 12.183 -28.061 49.305 1.00 63.59 86 ALA A CA 1
ATOM 648 C C . ALA A 1 86 ? 11.790 -27.910 47.82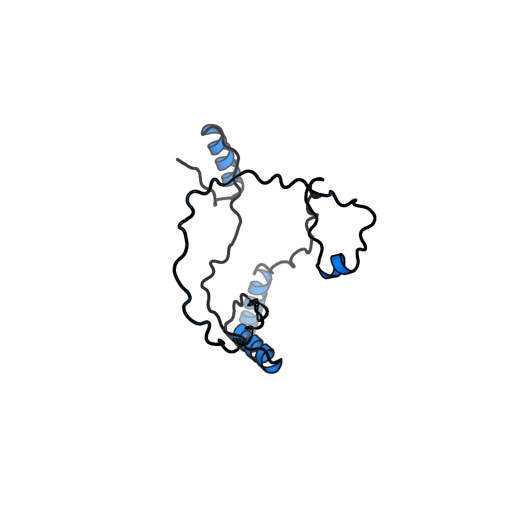5 1.00 63.59 86 ALA A C 1
ATOM 650 O O . ALA A 1 86 ? 12.543 -27.284 47.077 1.00 63.59 86 ALA A O 1
ATOM 651 N N . PRO A 1 87 ? 10.655 -28.482 47.385 1.00 56.78 87 PRO A N 1
ATOM 652 C CA . PRO A 1 87 ? 10.253 -28.415 45.991 1.00 56.78 87 PRO A CA 1
ATOM 653 C C . PRO A 1 87 ? 10.135 -26.948 45.579 1.00 56.78 87 PRO A C 1
ATOM 655 O O . PRO A 1 87 ? 9.258 -26.222 46.051 1.00 56.78 87 PRO A O 1
ATOM 658 N N . GLU A 1 88 ? 11.057 -26.517 44.720 1.00 64.25 88 GLU A N 1
ATOM 659 C CA . GLU A 1 88 ? 10.962 -25.255 44.008 1.00 64.25 88 GLU A CA 1
ATOM 660 C C . GLU A 1 88 ? 9.624 -25.289 43.259 1.00 64.25 88 GLU A C 1
ATOM 662 O O . GLU A 1 88 ? 9.358 -26.264 42.543 1.00 64.25 88 GLU A O 1
ATOM 667 N N . PRO A 1 89 ? 8.719 -24.321 43.492 1.00 56.09 89 PRO A N 1
ATOM 668 C CA . PRO A 1 89 ? 7.411 -24.352 42.871 1.00 56.09 89 PRO A CA 1
ATOM 669 C C . PRO A 1 89 ? 7.621 -24.394 41.365 1.00 56.09 89 PRO A C 1
ATOM 671 O O . PRO A 1 89 ? 8.289 -23.526 40.802 1.00 56.09 89 PRO A O 1
ATOM 674 N N . ALA A 1 90 ? 7.071 -25.434 40.735 1.00 62.69 90 ALA A N 1
ATOM 675 C CA . ALA A 1 90 ? 7.047 -25.571 39.295 1.00 62.69 90 ALA A CA 1
ATOM 676 C C . ALA A 1 90 ? 6.537 -24.250 38.718 1.00 62.69 90 ALA A C 1
ATOM 678 O O . ALA A 1 90 ? 5.380 -23.877 38.919 1.00 62.69 90 ALA A O 1
ATOM 679 N N . VAL A 1 91 ? 7.433 -23.507 38.067 1.00 64.06 91 VAL A N 1
ATOM 680 C CA . VAL A 1 91 ? 7.071 -22.302 37.335 1.00 64.06 91 VAL A CA 1
ATOM 681 C C . VAL A 1 91 ? 6.168 -22.783 36.213 1.00 64.06 91 VAL A C 1
ATOM 683 O O . VAL A 1 91 ? 6.639 -23.302 35.202 1.00 64.06 91 VAL A O 1
ATOM 686 N N . GLU A 1 92 ? 4.858 -22.682 36.434 1.00 64.31 92 GLU A N 1
ATOM 687 C CA . GLU A 1 92 ? 3.854 -22.935 35.414 1.00 64.31 92 GLU A CA 1
ATOM 688 C C . GLU A 1 92 ? 4.265 -22.157 34.164 1.00 64.31 92 GLU A C 1
ATOM 690 O O . GLU A 1 92 ? 4.472 -20.938 34.210 1.00 64.31 92 GLU A O 1
ATOM 695 N N . ALA A 1 93 ? 4.449 -22.879 33.058 1.00 65.62 93 ALA A N 1
ATOM 696 C CA . ALA A 1 93 ? 4.800 -22.296 31.778 1.00 65.62 93 ALA A CA 1
ATOM 697 C C . ALA A 1 93 ? 3.676 -21.339 31.372 1.00 65.62 93 ALA A C 1
ATOM 699 O O . ALA A 1 93 ? 2.632 -21.751 30.865 1.00 65.62 93 ALA A O 1
ATOM 700 N N . ARG A 1 94 ? 3.872 -20.046 31.653 1.00 64.06 94 ARG A N 1
ATOM 701 C CA . ARG A 1 94 ? 2.924 -19.001 31.274 1.00 64.06 94 ARG A CA 1
ATOM 702 C C . ARG A 1 94 ? 2.732 -19.077 29.760 1.00 64.06 94 ARG A C 1
ATOM 704 O O . ARG A 1 94 ? 3.736 -19.147 29.044 1.00 64.06 94 ARG A O 1
ATOM 711 N N . PRO A 1 95 ? 1.485 -19.055 29.259 1.00 64.06 95 PRO A N 1
ATOM 712 C CA . PRO A 1 95 ? 1.253 -19.053 27.826 1.00 64.06 95 PRO A CA 1
ATOM 713 C C . PRO A 1 95 ? 2.025 -17.880 27.224 1.00 64.06 95 PRO A C 1
ATOM 715 O O . PRO A 1 95 ? 1.954 -16.759 27.735 1.00 64.06 95 PRO A O 1
ATOM 718 N N . LEU A 1 96 ? 2.807 -18.153 26.178 1.00 65.69 96 LEU A N 1
ATOM 719 C CA . LEU A 1 96 ? 3.530 -17.124 25.441 1.00 65.69 96 LEU A CA 1
ATOM 720 C C . LEU A 1 96 ? 2.492 -16.143 24.893 1.00 65.69 96 LEU A C 1
ATOM 722 O O . LEU A 1 96 ? 1.815 -16.422 23.905 1.00 65.69 96 LEU A O 1
ATOM 726 N N . GLY A 1 97 ? 2.325 -15.014 25.581 1.00 72.19 97 GLY A N 1
ATOM 727 C CA . GLY A 1 97 ? 1.451 -13.939 25.145 1.00 72.19 97 GLY A CA 1
ATOM 728 C C . GLY A 1 97 ? 1.977 -13.409 23.822 1.00 72.19 97 GLY A C 1
ATOM 729 O O . GLY A 1 97 ? 2.976 -12.693 23.788 1.00 72.19 97 GLY A O 1
ATOM 730 N N . VAL A 1 98 ? 1.342 -13.798 22.719 1.00 78.81 98 VAL A N 1
ATOM 731 C CA . VAL A 1 98 ? 1.711 -13.292 21.399 1.00 78.81 98 VAL A CA 1
ATOM 732 C C . VAL A 1 98 ? 1.270 -11.836 21.329 1.00 78.81 98 VAL A C 1
ATOM 734 O O . VAL A 1 98 ? 0.076 -11.536 21.327 1.00 78.81 98 VAL A O 1
ATOM 737 N N . CYS A 1 99 ? 2.232 -10.918 21.271 1.00 84.81 99 CYS A N 1
ATOM 738 C CA . CYS A 1 99 ? 1.947 -9.511 21.027 1.00 84.81 99 CYS A CA 1
ATOM 739 C C . CYS A 1 99 ? 1.337 -9.346 19.630 1.00 84.81 99 CYS A C 1
ATOM 741 O O . CYS A 1 99 ? 1.990 -9.622 18.625 1.00 84.81 99 CYS A O 1
ATOM 743 N N . GLN A 1 100 ? 0.102 -8.855 19.572 1.00 88.25 100 GLN A N 1
ATOM 744 C CA . GLN A 1 100 ? -0.576 -8.514 18.323 1.00 88.25 100 GLN A CA 1
ATOM 745 C C . GLN A 1 100 ? -0.381 -7.030 18.001 1.00 88.25 100 GLN A C 1
ATOM 747 O O . GLN A 1 100 ? -0.282 -6.193 18.898 1.00 88.25 100 GLN A O 1
ATOM 752 N N . SER A 1 101 ? -0.316 -6.697 16.712 1.00 90.56 101 SER A N 1
ATOM 753 C CA . SER A 1 101 ? -0.232 -5.310 16.240 1.00 90.56 101 SER A CA 1
ATOM 754 C C . SER A 1 101 ? -1.515 -4.935 15.507 1.00 90.56 101 SER A C 1
ATOM 756 O O . SER A 1 101 ? -1.950 -5.662 14.620 1.00 90.56 101 SER A O 1
ATOM 758 N N . VAL A 1 102 ? -2.096 -3.787 15.857 1.00 91.50 102 VAL A N 1
ATOM 759 C CA . VAL A 1 102 ? -3.258 -3.207 15.168 1.00 91.50 102 VAL A CA 1
ATOM 760 C C . VAL A 1 102 ? -2.789 -1.934 14.471 1.00 91.50 102 VAL A C 1
ATOM 762 O O . VAL A 1 102 ? -2.320 -1.007 15.130 1.00 91.5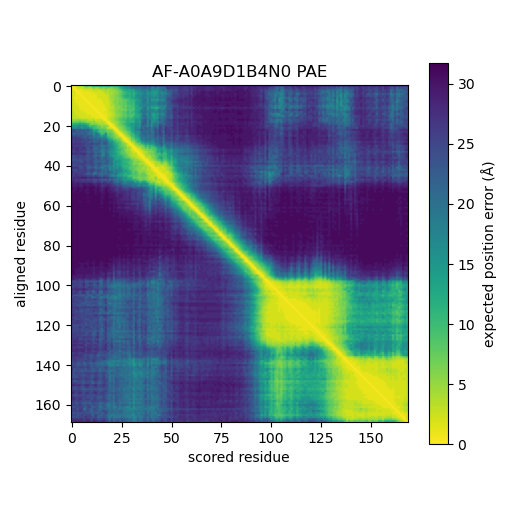0 102 VAL A O 1
ATOM 765 N N . GLY A 1 103 ? -2.850 -1.910 13.143 1.00 90.06 103 GLY A N 1
ATOM 766 C CA . GLY A 1 103 ? -2.306 -0.837 12.307 1.00 90.06 103 GLY A CA 1
ATOM 767 C C . GLY A 1 103 ? -1.753 -1.387 10.986 1.00 90.06 103 GLY A C 1
ATOM 768 O O . GLY A 1 103 ? -1.971 -2.563 10.690 1.00 90.06 103 GLY A O 1
ATOM 769 N N . PRO A 1 104 ? -1.016 -0.587 10.195 1.00 87.88 104 PRO A N 1
ATOM 770 C CA . PRO A 1 104 ? -0.534 0.770 10.475 1.00 87.88 104 PRO A CA 1
ATOM 771 C C . PRO A 1 104 ? -1.613 1.851 10.302 1.00 87.88 104 PRO A C 1
ATOM 773 O O . PRO A 1 104 ? -2.452 1.770 9.410 1.00 87.88 104 PRO A O 1
ATOM 776 N N . PHE A 1 105 ? -1.558 2.902 11.123 1.00 89.75 105 PHE A N 1
ATOM 777 C CA . PHE A 1 105 ? -2.428 4.074 10.991 1.00 89.75 105 PHE A CA 1
ATOM 778 C C . PHE A 1 105 ? -1.654 5.234 10.363 1.00 89.75 105 PHE A C 1
ATOM 780 O O . 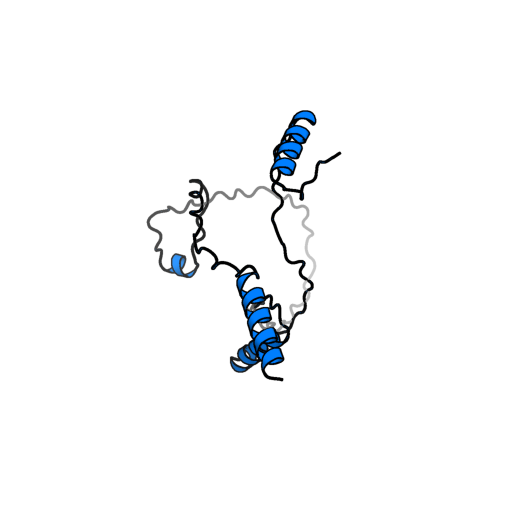PHE A 1 105 ? -0.549 5.547 10.803 1.00 89.75 105 PHE A O 1
ATOM 787 N N . ARG A 1 106 ? -2.237 5.881 9.345 1.00 85.75 106 ARG A N 1
ATOM 788 C CA . ARG A 1 106 ? -1.657 7.083 8.718 1.00 85.75 106 ARG A CA 1
ATOM 789 C C . ARG A 1 106 ? -1.771 8.315 9.614 1.00 85.75 106 ARG A C 1
ATOM 791 O O . ARG A 1 106 ? -0.850 9.123 9.670 1.00 85.75 106 ARG A O 1
ATOM 798 N N . GLU A 1 107 ? -2.893 8.447 10.315 1.00 90.06 107 GLU A N 1
ATOM 799 C CA . GLU A 1 107 ? -3.177 9.577 11.195 1.00 90.06 107 GLU A CA 1
ATOM 800 C C . GLU A 1 107 ? -2.883 9.222 12.661 1.00 90.06 107 GLU A C 1
ATOM 802 O O . GLU A 1 107 ? -3.451 8.254 13.179 1.00 90.06 107 GLU A O 1
ATOM 807 N N . PRO A 1 108 ? -2.064 10.016 13.375 1.00 90.56 108 PRO A N 1
ATOM 808 C CA . PRO A 1 108 ? -1.777 9.777 14.791 1.00 90.56 108 PRO A CA 1
ATOM 809 C C . PRO A 1 108 ? -3.033 9.795 15.675 1.00 90.56 108 PRO A C 1
ATOM 811 O O . PRO A 1 108 ? -3.159 8.991 16.596 1.00 90.56 108 PRO A O 1
ATOM 814 N N . ALA A 1 109 ? -3.996 10.667 15.357 1.00 94.44 109 ALA A N 1
ATOM 815 C CA . ALA A 1 109 ? -5.235 10.811 16.119 1.00 94.44 109 ALA A CA 1
ATOM 816 C C . ALA A 1 109 ? -6.089 9.530 16.115 1.00 94.44 109 ALA A C 1
ATOM 818 O O . ALA A 1 109 ? -6.679 9.177 17.140 1.00 94.44 109 ALA A O 1
ATOM 819 N N . LEU A 1 110 ? -6.112 8.805 14.990 1.00 94.44 110 LEU A N 1
ATOM 820 C CA . LEU A 1 110 ? -6.823 7.533 14.872 1.00 94.44 110 LEU A CA 1
ATOM 821 C C . LEU A 1 110 ? -6.167 6.449 15.738 1.00 94.44 110 LEU A C 1
ATOM 823 O O . LEU A 1 110 ? -6.866 5.713 16.434 1.00 94.44 110 LEU A O 1
ATOM 827 N N . ALA A 1 111 ? -4.831 6.391 15.765 1.00 94.25 111 ALA A N 1
ATOM 828 C CA . ALA A 1 111 ? -4.100 5.470 16.637 1.00 94.25 111 ALA A CA 1
ATOM 829 C C . ALA A 1 111 ? -4.408 5.728 18.123 1.00 94.25 111 ALA A C 1
ATOM 831 O O . ALA A 1 111 ? -4.615 4.786 18.891 1.00 94.25 111 ALA A O 1
ATOM 832 N N . ASP A 1 112 ? -4.503 6.998 18.526 1.00 94.75 112 ASP A N 1
ATOM 833 C CA . ASP A 1 112 ? -4.849 7.369 19.900 1.00 94.75 112 ASP A CA 1
ATOM 834 C C . ASP A 1 112 ? -6.304 7.015 20.250 1.00 94.75 112 ASP A C 1
ATOM 836 O O . ASP A 1 112 ? -6.580 6.577 21.371 1.00 94.75 112 ASP A O 1
ATOM 840 N N . GLN A 1 113 ? -7.236 7.173 19.303 1.00 96.19 113 GLN A N 1
ATOM 841 C CA . GLN A 1 113 ? -8.637 6.782 19.475 1.00 96.19 113 GLN A CA 1
ATOM 842 C C . GLN A 1 113 ? -8.786 5.268 19.649 1.00 96.19 113 GLN A C 1
ATOM 844 O O . GLN A 1 113 ? -9.401 4.832 20.622 1.00 96.19 113 GLN A O 1
ATOM 849 N N . ILE A 1 114 ? -8.177 4.476 18.764 1.00 96.50 114 ILE A N 1
ATOM 850 C CA . ILE A 1 114 ? -8.162 3.009 18.859 1.00 96.50 114 ILE A CA 1
ATOM 851 C C . ILE A 1 114 ? -7.504 2.571 20.174 1.00 96.50 114 ILE A C 1
ATOM 853 O O . ILE A 1 114 ? -8.008 1.685 20.860 1.00 96.50 114 ILE A O 1
ATOM 857 N N . GLY A 1 115 ? -6.412 3.230 20.575 1.00 95.62 115 GLY A N 1
ATOM 858 C CA . GLY A 1 115 ? -5.736 2.954 21.839 1.00 95.62 115 GLY A CA 1
ATOM 859 C C . GLY A 1 115 ? -6.619 3.187 23.070 1.00 95.62 115 GLY A C 1
ATOM 860 O O . GLY A 1 115 ? -6.509 2.433 24.033 1.00 95.62 115 GLY A O 1
ATOM 861 N N . ARG A 1 116 ? -7.502 4.198 23.060 1.00 96.62 116 ARG A N 1
ATOM 862 C CA . ARG A 1 116 ? -8.503 4.392 24.129 1.00 96.62 116 ARG A CA 1
ATOM 863 C C . ARG A 1 116 ? -9.527 3.260 24.136 1.00 96.62 116 ARG A C 1
ATOM 865 O O . ARG A 1 116 ? -9.716 2.641 25.170 1.00 96.62 116 ARG A O 1
ATOM 872 N N . LEU A 1 117 ? -10.071 2.926 22.969 1.00 97.00 117 LEU A N 1
ATOM 873 C CA . LEU A 1 117 ? -11.086 1.882 22.811 1.00 97.00 117 LEU A CA 1
ATOM 874 C C . LEU A 1 117 ? -10.583 0.506 23.289 1.00 97.00 117 LEU A C 1
ATOM 876 O O . LEU A 1 117 ? -11.287 -0.221 23.981 1.00 97.00 117 LEU A O 1
ATOM 880 N N . LEU A 1 118 ? -9.323 0.178 22.989 1.00 96.00 118 LEU A N 1
ATOM 881 C CA . LEU A 1 118 ? -8.673 -1.041 23.475 1.00 96.00 118 LEU A CA 1
ATOM 882 C C . LEU A 1 118 ? -8.452 -1.031 24.995 1.00 96.00 118 LEU A C 1
ATOM 884 O O . LEU A 1 118 ? -8.611 -2.069 25.631 1.00 96.00 118 LEU A O 1
ATOM 888 N N . ARG A 1 119 ? -8.109 0.121 25.587 1.00 96.12 119 ARG A N 1
ATOM 889 C CA . ARG A 1 119 ? -7.998 0.247 27.050 1.00 96.12 119 ARG A CA 1
ATOM 890 C C . ARG A 1 119 ? -9.344 0.062 27.738 1.00 96.12 119 ARG A C 1
ATOM 892 O O . ARG A 1 119 ? -9.407 -0.652 28.732 1.00 96.12 119 ARG A O 1
ATOM 899 N N . ASP A 1 120 ? -10.404 0.642 27.184 1.00 97.62 120 ASP A N 1
ATOM 900 C CA . ASP A 1 120 ? -11.764 0.512 27.718 1.00 97.62 120 ASP A CA 1
ATOM 901 C C . ASP A 1 120 ? -12.256 -0.946 27.661 1.00 97.62 120 ASP A C 1
ATOM 903 O O . ASP A 1 120 ? -12.999 -1.392 28.531 1.00 97.62 120 ASP A O 1
ATOM 907 N N . ALA A 1 121 ? -11.772 -1.722 26.686 1.00 95.88 121 ALA A N 1
ATOM 908 C CA . ALA A 1 121 ? -12.004 -3.163 26.578 1.00 95.88 121 ALA A CA 1
ATOM 909 C C . ALA A 1 121 ? -11.081 -4.029 27.470 1.00 95.88 121 ALA A C 1
ATOM 911 O O . ALA A 1 121 ? -11.136 -5.255 27.398 1.00 95.88 121 ALA A O 1
ATOM 912 N N . GLY A 1 122 ? -10.232 -3.422 28.308 1.00 95.75 122 GLY A N 1
ATOM 913 C CA . GLY A 1 122 ? -9.365 -4.127 29.260 1.00 95.75 122 GLY A CA 1
ATOM 914 C C . GLY A 1 122 ? -8.003 -4.567 28.710 1.00 95.75 122 GLY A C 1
ATOM 915 O O . GLY A 1 122 ? -7.258 -5.258 29.405 1.00 95.75 122 GLY A O 1
ATOM 916 N N . TYR A 1 123 ? -7.639 -4.167 27.489 1.00 94.12 123 TYR A N 1
ATOM 917 C CA . TYR A 1 123 ? -6.308 -4.428 26.940 1.00 94.12 123 TYR A CA 1
ATOM 918 C C . TYR A 1 123 ? -5.291 -3.375 27.397 1.00 94.12 123 TYR A C 1
ATOM 920 O O . TYR A 1 123 ? -5.632 -2.246 27.752 1.00 94.12 123 TYR A O 1
ATOM 928 N N . GLN A 1 124 ? -4.004 -3.720 27.315 1.00 91.88 124 GLN A N 1
ATOM 929 C CA . GLN A 1 124 ? -2.887 -2.805 27.583 1.00 91.88 124 GLN A CA 1
ATOM 930 C C . GLN A 1 124 ? -2.141 -2.466 26.278 1.00 91.88 124 GLN A C 1
ATOM 932 O O . GLN A 1 124 ? -1.051 -2.983 26.034 1.00 91.88 124 GLN A O 1
ATOM 937 N N . PRO A 1 125 ? -2.724 -1.644 25.380 1.00 94.06 125 PRO A N 1
ATOM 938 C CA . PRO A 1 125 ? -2.096 -1.310 24.109 1.00 94.06 125 PRO A CA 1
ATOM 939 C C . PRO A 1 125 ? -0.898 -0.374 24.305 1.00 94.06 125 PRO A C 1
ATOM 941 O O . PRO A 1 125 ? -0.974 0.615 25.037 1.00 94.06 125 PRO A O 1
ATOM 944 N N . GLN A 1 126 ? 0.177 -0.625 23.558 1.00 91.56 126 GLN A N 1
ATOM 945 C CA . GLN A 1 126 ? 1.335 0.264 23.468 1.00 91.56 126 GLN A CA 1
ATOM 946 C C . GLN A 1 126 ? 1.384 0.931 22.089 1.00 91.56 126 GLN A C 1
ATOM 948 O O . GLN A 1 126 ? 1.414 0.247 21.063 1.00 91.56 126 GLN A O 1
ATOM 953 N N . ARG A 1 127 ? 1.435 2.271 22.051 1.00 90.69 127 ARG A N 1
ATOM 954 C CA . ARG A 1 127 ? 1.611 3.004 20.789 1.00 90.69 127 ARG A CA 1
ATOM 955 C C . ARG A 1 127 ? 3.036 2.809 20.282 1.00 90.69 127 ARG A C 1
ATOM 957 O O . ARG A 1 127 ? 4.000 3.006 21.021 1.00 90.69 127 ARG A O 1
ATOM 964 N N . ARG A 1 128 ? 3.163 2.432 19.012 1.00 89.06 128 ARG A N 1
ATOM 965 C CA . ARG A 1 128 ? 4.445 2.297 18.317 1.00 89.06 128 ARG A CA 1
ATOM 966 C C . ARG A 1 128 ? 4.418 3.164 17.071 1.00 89.06 128 ARG A C 1
ATOM 968 O O . ARG A 1 128 ? 3.528 3.021 16.239 1.00 89.06 128 ARG A O 1
ATOM 975 N N . GLU A 1 129 ? 5.401 4.045 16.951 1.00 87.19 129 GLU A N 1
ATOM 976 C CA . GLU A 1 129 ? 5.636 4.813 15.733 1.00 87.19 129 GLU A CA 1
ATOM 977 C C . GLU A 1 129 ? 6.702 4.095 14.910 1.00 87.19 129 GLU A C 1
ATOM 979 O O . GLU A 1 129 ? 7.784 3.778 15.404 1.00 87.19 129 GLU A O 1
ATOM 984 N N . ALA A 1 130 ? 6.383 3.806 13.653 1.00 82.25 130 ALA A N 1
ATOM 985 C CA . ALA A 1 130 ? 7.305 3.191 12.716 1.00 82.25 130 ALA A CA 1
ATOM 986 C C . ALA A 1 130 ? 7.346 4.031 11.443 1.00 82.25 130 ALA A C 1
ATOM 988 O O . ALA A 1 130 ? 6.312 4.345 10.856 1.00 82.25 130 ALA A O 1
ATOM 989 N N . ARG A 1 131 ? 8.555 4.368 10.986 1.00 76.50 131 ARG A N 1
ATOM 990 C CA . ARG A 1 131 ? 8.754 4.906 9.639 1.00 76.50 131 ARG A CA 1
ATOM 991 C C . ARG A 1 131 ? 8.748 3.742 8.659 1.00 76.50 131 ARG A C 1
ATOM 993 O O . ARG A 1 131 ? 9.798 3.207 8.316 1.00 76.50 131 ARG A O 1
ATOM 1000 N N . ALA A 1 132 ? 7.559 3.324 8.246 1.00 70.56 132 ALA A N 1
ATOM 1001 C CA . ALA A 1 132 ? 7.418 2.389 7.143 1.00 70.56 132 ALA A CA 1
ATOM 1002 C C . ALA A 1 132 ? 7.533 3.167 5.829 1.00 70.56 132 ALA A C 1
ATOM 1004 O O . ALA A 1 132 ? 6.817 4.146 5.615 1.00 70.56 132 ALA A O 1
ATOM 1005 N N . ARG A 1 133 ? 8.439 2.741 4.942 1.00 69.81 133 ARG A N 1
ATOM 1006 C CA . ARG A 1 133 ? 8.322 3.122 3.534 1.00 69.81 133 ARG A CA 1
ATOM 1007 C C . ARG A 1 133 ? 7.081 2.413 3.018 1.00 69.81 133 ARG A C 1
ATOM 1009 O O . ARG A 1 133 ? 7.018 1.187 3.084 1.00 69.81 133 ARG A O 1
ATOM 1016 N N . GLU A 1 134 ? 6.097 3.176 2.568 1.00 69.81 134 GLU A N 1
ATOM 1017 C CA . GLU A 1 134 ? 4.960 2.607 1.860 1.00 69.81 134 GLU A CA 1
ATOM 1018 C C . GLU A 1 134 ? 5.523 1.855 0.647 1.00 69.81 134 GLU A C 1
ATOM 1020 O O . GLU A 1 134 ? 6.228 2.441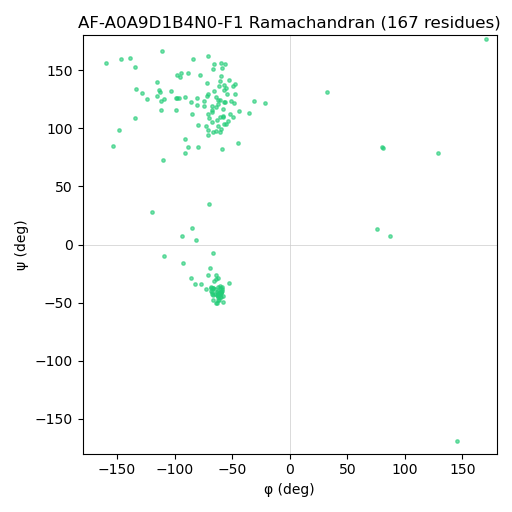 -0.176 1.00 69.81 134 GLU A O 1
ATOM 1025 N N . GLN A 1 135 ? 5.337 0.533 0.596 1.00 68.69 135 GLN A N 1
ATOM 1026 C CA . GLN A 1 135 ? 5.746 -0.241 -0.572 1.00 68.69 135 GLN A CA 1
ATOM 1027 C C . GLN A 1 135 ? 4.786 0.123 -1.702 1.00 68.69 135 GLN A C 1
ATOM 1029 O O . GLN A 1 135 ? 3.667 -0.376 -1.759 1.00 68.69 135 GLN A O 1
ATOM 1034 N N . THR A 1 136 ? 5.205 1.031 -2.580 1.00 75.06 136 THR A N 1
ATOM 1035 C CA . THR A 1 136 ? 4.384 1.523 -3.696 1.00 75.06 136 THR A CA 1
ATOM 1036 C C . THR A 1 136 ? 4.446 0.627 -4.935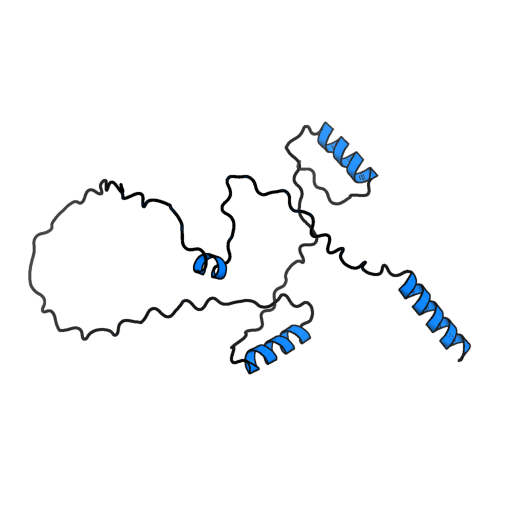 1.00 75.06 136 THR A C 1
ATOM 1038 O O . THR A 1 136 ? 4.028 1.042 -6.010 1.00 75.06 136 THR A O 1
ATOM 1041 N N . GLY A 1 137 ? 4.949 -0.603 -4.819 1.00 81.00 137 GLY A N 1
ATOM 1042 C CA . GLY A 1 137 ? 5.005 -1.532 -5.941 1.00 81.00 137 GLY A CA 1
ATOM 1043 C C . GLY A 1 137 ? 5.814 -2.788 -5.651 1.00 81.00 137 GLY A C 1
ATOM 1044 O O . GLY A 1 137 ? 6.422 -2.934 -4.590 1.00 81.00 137 GLY A O 1
ATOM 1045 N N . TYR A 1 138 ? 5.824 -3.681 -6.636 1.00 85.50 138 TYR A N 1
ATOM 1046 C CA . TYR A 1 138 ? 6.601 -4.913 -6.631 1.00 85.50 138 TYR A CA 1
ATOM 1047 C C . TYR A 1 138 ? 7.640 -4.860 -7.747 1.00 85.50 138 TYR A C 1
ATOM 1049 O O . TYR A 1 138 ? 7.339 -4.429 -8.859 1.00 85.50 138 TYR A O 1
ATOM 1057 N N . TRP A 1 139 ? 8.849 -5.341 -7.466 1.00 88.06 139 TRP A N 1
ATOM 1058 C CA . TRP A 1 139 ? 9.837 -5.585 -8.512 1.00 88.06 139 TRP A CA 1
ATOM 1059 C C . TRP A 1 139 ? 9.456 -6.842 -9.290 1.00 88.06 139 TRP A C 1
ATOM 1061 O O . TRP A 1 139 ? 9.334 -7.921 -8.709 1.00 88.06 139 TRP A O 1
ATOM 1071 N N . VAL A 1 140 ? 9.299 -6.709 -10.605 1.00 91.44 140 VAL A N 1
ATOM 1072 C CA . VAL A 1 140 ? 9.108 -7.840 -11.517 1.00 91.44 140 VAL A CA 1
ATOM 1073 C C . VAL A 1 140 ? 10.451 -8.163 -12.160 1.00 91.44 140 VAL A C 1
ATOM 1075 O O . VAL A 1 140 ? 11.009 -7.348 -12.892 1.00 91.44 140 VAL A O 1
ATOM 1078 N N . TYR A 1 141 ? 10.981 -9.350 -11.879 1.00 93.19 141 TYR A N 1
ATOM 1079 C CA . TYR A 1 141 ? 12.245 -9.809 -12.449 1.00 93.19 141 TYR A CA 1
ATOM 1080 C C . TYR A 1 141 ? 11.990 -10.578 -13.740 1.00 93.19 141 TYR A C 1
ATOM 1082 O O . TYR A 1 141 ? 11.212 -11.531 -13.762 1.00 93.19 141 TYR A O 1
ATOM 1090 N N . LEU A 1 142 ? 12.671 -10.181 -14.812 1.00 91.19 142 LEU A N 1
ATOM 1091 C CA . LEU A 1 142 ? 12.671 -10.933 -16.061 1.00 91.19 142 LEU A CA 1
ATOM 1092 C C . LEU A 1 142 ? 13.803 -11.976 -16.038 1.00 91.19 142 LEU A C 1
ATOM 1094 O O . LEU A 1 142 ? 14.858 -11.714 -15.451 1.00 91.19 142 LEU A O 1
ATOM 1098 N N . PRO A 1 143 ? 13.625 -13.143 -16.688 1.00 94.06 143 PRO A N 1
ATOM 1099 C CA . PRO A 1 143 ? 14.684 -14.137 -16.816 1.00 94.06 143 PRO A CA 1
ATOM 1100 C C . PRO A 1 143 ? 15.960 -13.569 -17.468 1.00 94.06 143 PRO A C 1
ATOM 1102 O O . PRO A 1 143 ? 15.876 -12.617 -18.252 1.00 94.06 143 PRO A O 1
ATOM 1105 N N . PRO A 1 144 ? 17.139 -14.169 -17.213 1.00 94.25 144 PRO A N 1
ATOM 1106 C CA . PRO A 1 144 ? 18.386 -13.761 -17.852 1.00 94.25 144 PRO A CA 1
ATOM 1107 C C . PRO A 1 144 ? 18.277 -13.788 -19.380 1.00 94.25 144 PRO A C 1
ATOM 1109 O O . PRO A 1 144 ? 17.789 -14.756 -19.963 1.00 94.25 144 PRO A O 1
ATOM 1112 N N . MET A 1 145 ? 18.760 -12.736 -20.042 1.00 95.12 145 MET A N 1
ATOM 1113 C CA . MET A 1 145 ? 18.696 -12.617 -21.499 1.00 95.12 145 MET A CA 1
ATOM 1114 C C . MET A 1 145 ? 19.904 -11.866 -22.070 1.00 95.12 145 MET A C 1
ATOM 1116 O O . MET A 1 145 ? 20.557 -11.103 -21.354 1.00 95.12 145 MET A O 1
ATOM 1120 N N . PRO A 1 146 ? 20.204 -12.023 -23.373 1.00 95.62 146 PRO A N 1
ATOM 1121 C CA . PRO A 1 146 ? 21.266 -11.264 -24.018 1.00 95.62 146 PRO A CA 1
ATOM 1122 C C . PRO A 1 146 ? 21.020 -9.754 -23.935 1.00 95.62 146 PRO A C 1
ATOM 1124 O O . PRO A 1 146 ? 19.894 -9.287 -24.113 1.00 95.62 146 PRO A O 1
ATOM 1127 N N . ARG A 1 147 ? 22.095 -8.967 -23.792 1.00 93.44 147 ARG A N 1
ATOM 1128 C CA . ARG A 1 147 ? 22.031 -7.497 -23.667 1.00 93.44 147 ARG A CA 1
ATOM 1129 C C . ARG A 1 147 ? 21.226 -6.818 -24.781 1.00 93.44 147 ARG A C 1
ATOM 1131 O O . ARG A 1 147 ? 20.593 -5.799 -24.537 1.00 93.44 147 ARG A O 1
ATOM 1138 N N . ARG A 1 148 ? 21.246 -7.363 -26.003 1.00 94.94 148 ARG A N 1
ATOM 1139 C CA . ARG A 1 148 ? 20.440 -6.849 -27.122 1.00 94.94 148 ARG A CA 1
ATOM 1140 C C . ARG A 1 148 ? 18.941 -6.959 -26.830 1.00 94.94 148 ARG A C 1
ATOM 1142 O O . ARG A 1 148 ? 18.237 -5.969 -26.963 1.00 94.94 148 ARG A O 1
ATOM 1149 N N . ARG A 1 149 ? 18.487 -8.125 -26.360 1.00 95.94 149 ARG A N 1
ATOM 1150 C CA . ARG A 1 149 ? 17.075 -8.373 -26.054 1.00 95.94 149 ARG A CA 1
ATOM 1151 C C . ARG A 1 149 ? 16.581 -7.498 -24.904 1.00 95.94 149 ARG A C 1
ATOM 1153 O O . ARG A 1 149 ? 15.488 -6.958 -24.990 1.00 95.94 149 ARG A O 1
ATOM 1160 N N . ALA A 1 150 ? 17.413 -7.283 -23.884 1.00 95.06 150 ALA A N 1
ATOM 1161 C CA . ALA A 1 150 ? 17.084 -6.366 -22.792 1.00 95.06 150 ALA A CA 1
ATOM 1162 C C . ALA A 1 150 ? 16.823 -4.931 -23.294 1.00 95.06 150 ALA A C 1
ATOM 1164 O O . ALA A 1 150 ? 15.885 -4.287 -22.838 1.00 95.06 150 ALA A O 1
ATOM 1165 N N . ARG A 1 151 ? 17.604 -4.442 -24.272 1.00 94.44 151 ARG A N 1
ATOM 1166 C CA . ARG A 1 151 ? 17.390 -3.108 -24.865 1.00 94.44 151 ARG A CA 1
ATOM 1167 C C . ARG A 1 151 ? 16.114 -3.016 -25.695 1.00 94.44 151 ARG A C 1
ATOM 1169 O O . ARG A 1 151 ? 15.481 -1.972 -25.684 1.00 94.44 151 ARG A O 1
ATOM 1176 N N . GLU A 1 152 ? 15.752 -4.082 -26.406 1.00 96.00 152 GLU A N 1
ATOM 1177 C CA . GLU A 1 152 ? 14.484 -4.143 -27.149 1.00 96.00 152 GLU A CA 1
ATOM 1178 C C . GLU A 1 152 ? 13.287 -4.030 -26.197 1.00 96.00 152 GLU A C 1
ATOM 1180 O O . GLU A 1 152 ? 12.381 -3.248 -26.453 1.00 96.00 152 GLU A O 1
ATOM 1185 N N . ILE A 1 153 ? 13.318 -4.756 -25.072 1.00 95.38 153 ILE A N 1
ATOM 1186 C CA . ILE A 1 153 ? 12.267 -4.681 -24.047 1.00 95.38 153 ILE A CA 1
ATOM 1187 C C . ILE A 1 153 ? 12.208 -3.283 -23.437 1.00 95.38 153 ILE A C 1
ATOM 1189 O O . ILE A 1 153 ? 11.129 -2.739 -23.276 1.00 95.38 153 ILE A O 1
ATOM 1193 N N . VAL A 1 154 ? 13.353 -2.674 -23.130 1.00 95.25 154 VAL A N 1
ATOM 1194 C CA . VAL A 1 154 ? 13.379 -1.306 -22.602 1.00 95.25 154 VAL A CA 1
ATOM 1195 C C . VAL A 1 154 ? 12.776 -0.295 -23.576 1.00 95.25 154 VAL A C 1
ATOM 1197 O O . VAL A 1 154 ? 11.970 0.525 -23.155 1.00 95.25 154 VAL A O 1
ATOM 1200 N N . ALA A 1 155 ? 13.088 -0.391 -24.869 1.00 95.94 155 ALA A N 1
ATOM 1201 C CA . ALA A 1 155 ? 12.467 0.472 -25.871 1.00 95.94 155 ALA A CA 1
ATOM 1202 C C . ALA A 1 155 ? 10.938 0.290 -25.929 1.00 95.94 155 ALA A C 1
ATOM 1204 O O . ALA A 1 155 ? 10.211 1.269 -26.091 1.00 95.94 155 ALA A O 1
ATOM 1205 N N . ASP A 1 156 ? 10.450 -0.942 -25.765 1.00 96.38 156 ASP A N 1
ATOM 1206 C CA . ASP A 1 156 ? 9.017 -1.236 -25.681 1.00 96.38 156 ASP A CA 1
ATOM 1207 C C . ASP A 1 156 ? 8.381 -0.661 -24.400 1.00 96.38 156 ASP A C 1
ATOM 1209 O O . ASP A 1 156 ? 7.326 -0.029 -24.463 1.00 96.38 156 ASP A O 1
ATOM 1213 N N . LEU A 1 157 ? 9.049 -0.787 -23.247 1.00 95.81 157 LEU A N 1
ATOM 1214 C CA . LEU A 1 157 ? 8.603 -0.186 -21.985 1.00 95.81 157 LEU A CA 1
ATOM 1215 C C . LEU A 1 157 ? 8.517 1.344 -22.088 1.00 95.81 157 LEU A C 1
ATOM 1217 O O . LEU A 1 157 ? 7.507 1.933 -21.695 1.00 95.81 157 LEU A O 1
ATOM 1221 N N . ASP A 1 158 ? 9.538 1.976 -22.670 1.00 96.19 158 ASP A N 1
ATOM 1222 C CA . ASP A 1 158 ? 9.584 3.422 -22.888 1.00 96.19 158 ASP A CA 1
ATOM 1223 C C . ASP A 1 158 ? 8.451 3.885 -23.822 1.00 96.19 158 ASP A C 1
ATOM 1225 O O . ASP A 1 158 ? 7.815 4.908 -23.554 1.00 96.19 158 ASP A O 1
ATOM 1229 N N . ALA A 1 159 ? 8.146 3.120 -24.879 1.00 97.38 159 ALA A N 1
ATOM 1230 C CA . ALA A 1 159 ? 7.049 3.415 -25.807 1.00 97.38 159 ALA A CA 1
ATOM 1231 C C . ALA A 1 159 ? 5.668 3.393 -25.125 1.00 97.38 159 ALA A C 1
ATOM 1233 O O . ALA A 1 159 ? 4.770 4.135 -25.523 1.00 97.38 159 ALA A O 1
ATOM 1234 N N . HIS A 1 160 ? 5.521 2.598 -24.064 1.00 96.62 160 HIS A N 1
ATOM 1235 C CA . HIS A 1 160 ? 4.321 2.533 -23.227 1.00 96.62 160 HIS A CA 1
ATOM 1236 C C . HIS A 1 160 ? 4.384 3.461 -21.999 1.00 96.62 160 HIS A C 1
ATOM 1238 O O . HIS A 1 160 ? 3.499 3.422 -21.144 1.00 96.62 160 HIS A O 1
ATOM 1244 N N . GLY A 1 161 ? 5.412 4.311 -21.892 1.00 95.44 161 GLY A N 1
ATOM 1245 C CA . GLY A 1 161 ? 5.554 5.288 -20.811 1.00 95.44 161 GLY A CA 1
ATOM 1246 C C . GLY A 1 161 ? 5.998 4.710 -19.463 1.00 95.44 161 GLY A C 1
ATOM 1247 O O . GLY A 1 161 ? 5.932 5.416 -18.456 1.00 95.44 161 GLY A O 1
ATOM 1248 N N . MET A 1 162 ? 6.470 3.462 -19.417 1.00 94.25 162 MET A N 1
ATOM 1249 C CA . MET A 1 162 ? 6.987 2.831 -18.201 1.00 94.25 162 MET A CA 1
ATOM 1250 C C . MET A 1 162 ? 8.464 3.183 -17.998 1.00 94.25 162 MET A C 1
ATOM 1252 O O . MET A 1 162 ? 9.320 2.739 -18.755 1.00 94.25 162 MET A O 1
ATOM 1256 N N . LYS A 1 163 ? 8.768 3.967 -16.955 1.00 90.88 163 LYS A N 1
ATOM 1257 C CA . LYS A 1 163 ? 10.124 4.496 -16.694 1.00 90.88 163 LYS A CA 1
ATOM 1258 C C . LYS A 1 163 ? 10.841 3.871 -15.493 1.00 90.88 163 LYS A C 1
ATOM 1260 O O . LYS A 1 163 ? 12.032 4.105 -15.310 1.00 90.88 163 LYS A O 1
ATOM 1265 N N . ASP A 1 164 ? 10.136 3.078 -14.689 1.00 90.12 164 ASP A N 1
ATOM 1266 C CA . ASP A 1 164 ? 10.685 2.434 -13.493 1.00 90.12 164 ASP A CA 1
ATOM 1267 C C . ASP A 1 164 ? 11.240 1.042 -13.829 1.00 90.12 164 ASP A C 1
ATOM 1269 O O . ASP A 1 164 ? 10.604 0.017 -13.589 1.00 90.12 164 ASP A O 1
ATOM 1273 N N . TYR A 1 165 ? 12.443 0.995 -14.404 1.00 92.81 165 TYR A N 1
ATOM 1274 C CA . TYR A 1 165 ? 13.180 -0.250 -14.639 1.00 92.81 165 TYR A CA 1
ATOM 1275 C C . TYR A 1 165 ? 14.670 -0.095 -14.319 1.00 92.81 165 TYR A C 1
ATOM 1277 O O . TYR A 1 165 ? 15.225 1.003 -14.282 1.00 92.81 165 TYR A O 1
ATOM 1285 N N . TYR A 1 166 ? 15.342 -1.225 -14.105 1.00 92.12 166 TYR A N 1
ATOM 1286 C CA . TYR A 1 166 ? 16.782 -1.286 -13.874 1.00 92.12 166 TYR A CA 1
ATOM 1287 C C . TYR A 1 166 ? 17.404 -2.391 -14.727 1.00 92.12 166 TYR A C 1
ATOM 1289 O O . TYR A 1 166 ? 16.905 -3.515 -14.759 1.00 92.12 166 TYR A O 1
ATOM 1297 N N . ILE A 1 167 ? 18.519 -2.082 -15.393 1.00 89.62 167 ILE A N 1
ATOM 1298 C CA . ILE A 1 167 ? 19.343 -3.065 -16.101 1.00 89.62 167 ILE A CA 1
ATOM 1299 C C . ILE A 1 167 ? 20.672 -3.180 -15.352 1.00 89.62 167 ILE A C 1
ATOM 1301 O O . ILE A 1 167 ? 21.370 -2.181 -15.167 1.00 89.62 167 ILE A O 1
ATOM 1305 N N . GLY A 1 168 ? 21.019 -4.398 -14.928 1.00 83.00 168 GLY A N 1
ATOM 1306 C CA . GLY A 1 168 ? 22.326 -4.700 -14.339 1.00 83.00 168 GLY A CA 1
ATOM 1307 C C . GLY A 1 168 ? 23.483 -4.407 -15.303 1.00 83.00 168 GLY A C 1
ATOM 1308 O O . GLY A 1 168 ? 23.291 -4.366 -16.521 1.00 83.00 168 GLY A O 1
ATOM 1309 N N . LYS A 1 169 ? 24.676 -4.167 -14.749 1.00 72.31 169 LYS A N 1
ATOM 1310 C CA . LYS A 1 169 ? 25.895 -3.896 -15.530 1.00 72.31 169 LYS A CA 1
ATOM 1311 C C . LYS A 1 169 ? 26.368 -5.112 -16.319 1.00 72.31 169 LYS A C 1
ATOM 1313 O O . LYS A 1 169 ? 26.265 -6.232 -15.776 1.00 72.31 169 LYS A O 1
#

Solvent-accessible surface area (backbone atoms only — not comparable to full-atom values): 12238 Å² total; per-residue (Å²): 111,72,67,58,53,51,50,53,51,51,52,49,52,52,48,64,70,68,44,81,69,81,66,75,77,73,82,68,70,69,79,69,77,78,78,66,97,88,61,88,77,89,70,54,72,77,53,54,78,68,54,76,83,82,82,78,83,82,85,80,81,84,84,81,86,79,82,82,83,81,86,79,91,78,87,89,83,78,91,76,82,83,71,85,75,71,83,73,77,78,76,72,82,69,77,83,78,75,87,81,84,88,73,89,66,92,50,71,69,57,50,54,51,52,45,49,56,40,41,77,72,72,46,87,76,77,92,79,89,74,92,70,78,79,79,90,74,79,91,83,83,77,79,93,71,58,73,68,58,54,52,53,52,47,54,53,35,50,74,72,69,52,78,91,77,84,80,84,134